Protein AF-A0AAD6R3Q8-F1 (afdb_monomer)

Secondary structure (DSSP, 8-state):
-HHHHHHHHHHHHHHHHHHHHHHHHHHHHTTS-----EEEEEEE---SSS---EEEEEEE-S-EE-S-PPTT---TTPEEEEEGGG--HHHHHHHHHTT---SEEEEEEPGGG--TT--GGG--HHHHHHHHHHHHHHHHHHHHHHH---SS-EEEEE--

Radius of gyration: 24.76 Å; Cα contacts (8 Å, |Δi|>4): 180; chains: 1; bounding box: 53×50×79 Å

Sequence (160 aa):
MSSRKQQERQMLESIYSMIALVFILVTCMELCDAATVVDVYRLIQYDISGAQFGSRFATLNHHAGSLHLPPGVDLSRTVVIIPVRELNITLVKEFIAQRKPLGGLLFLLPQMLNFENRDPTSESKYQIHEKKLTKNVLVELERLLIHANIPYPVYFAFEG

Solvent-accessible surface area (backbone atoms only — not comparable to full-atom values): 9488 Å² total; per-residue (Å²): 124,68,68,61,61,55,52,53,48,53,51,51,52,51,49,52,50,52,52,53,51,50,52,52,52,53,61,55,56,76,66,58,80,82,69,59,76,41,75,26,36,31,62,44,81,43,74,96,85,71,73,46,74,55,68,43,83,42,78,42,80,52,55,78,33,63,84,84,67,65,91,88,66,88,34,57,60,27,27,41,52,40,48,57,92,74,61,55,67,68,57,55,50,46,44,49,75,68,58,57,62,40,41,22,41,34,39,29,38,61,58,91,73,56,72,92,82,66,68,87,88,72,72,50,77,65,56,55,50,53,54,49,52,50,48,54,54,48,54,53,48,49,57,50,56,76,74,48,83,63,97,44,56,41,32,36,34,66,54,130

Nearest PDB structures (foldseek):
  2ptg-assembly1_A  TM=4.002E-01  e=8.991E+00  Eimeria tenella strain Houghton
  5vnc-assembly1_B  TM=3.596E-01  e=4.447E+00  Saccharomyces cerevisiae S288C
  6z1h-assembly1_A  TM=3.206E-01  e=7.420E+00  synthetic construct
  2qiw-assembly1_B  TM=2.807E-01  e=8.991E+00  Corynebacterium glutamicum ATCC 13032
  6qfb-assembly2_D-3  TM=2.960E-01  e=8.433E+00  Homo sapiens

InterPro domains:
  IPR016574 Nicalin [PTHR31826] (8-159)

Mean predicted aligned error: 13.52 Å

pLDDT: mean 76.74, std 11.76, range [47.16, 91.62]

Foldseek 3Di:
DPPVVVVVVVVVVVVVVVVVVVVVVVVVVVPPQPQDFDWWWWFDADDDPDDDGDTDTDTDRFREDEPPDDPPDQQLGYEYEAELLRDDLVVVCVCQVVVRRHQEYEYAAEPLPVPPDDDPVPADPVNVVSVVVSVVSVVSVVVDVRPTPHPHIYIYDYDD

Organism: NCBI:txid444605

Structure (mmCIF, N/CA/C/O backbone):
data_AF-A0AAD6R3Q8-F1
#
_entry.id   AF-A0AAD6R3Q8-F1
#
loop_
_atom_site.group_PDB
_atom_site.id
_atom_site.type_symbol
_atom_site.label_atom_id
_atom_site.label_alt_id
_atom_site.label_comp_id
_atom_site.label_asym_id
_atom_site.label_entity_id
_atom_site.label_seq_id
_atom_site.pdbx_PDB_ins_code
_atom_site.Cartn_x
_atom_site.Cartn_y
_atom_site.Cartn_z
_atom_site.occupancy
_atom_site.B_iso_or_equiv
_atom_site.auth_seq_id
_atom_site.auth_comp_id
_atom_site.auth_asym_id
_atom_site.auth_atom_id
_atom_site.pdbx_PDB_model_num
ATOM 1 N N . MET A 1 1 ? -25.084 35.721 58.619 1.00 53.84 1 MET A N 1
ATOM 2 C CA . MET A 1 1 ? -23.752 35.624 57.966 1.00 53.84 1 MET A CA 1
ATOM 3 C C . MET A 1 1 ? -23.395 34.218 57.462 1.00 53.84 1 MET A C 1
ATOM 5 O O . MET A 1 1 ? -22.648 34.154 56.498 1.00 53.84 1 MET A O 1
ATOM 9 N N . SER A 1 2 ? -23.915 33.113 58.028 1.00 58.09 2 SER A N 1
ATOM 10 C CA . SER A 1 2 ? -23.555 31.744 57.582 1.00 58.09 2 SER A CA 1
ATOM 11 C C . SER A 1 2 ? -23.961 31.414 56.129 1.00 58.09 2 SER A C 1
ATOM 13 O O . SER A 1 2 ? -23.111 31.061 55.317 1.00 58.09 2 SER A O 1
ATOM 15 N N . SER A 1 3 ? -25.235 31.634 55.768 1.00 61.78 3 SER A N 1
ATOM 16 C CA . SER A 1 3 ? -25.804 31.240 54.461 1.00 61.78 3 SER A CA 1
ATOM 17 C C . SER A 1 3 ? -25.023 31.743 53.239 1.00 61.78 3 SER A C 1
ATOM 19 O O . SER A 1 3 ? -24.883 31.013 52.264 1.00 61.78 3 SER A O 1
ATOM 21 N N . ARG A 1 4 ? -24.486 32.972 53.286 1.00 66.00 4 ARG A N 1
ATOM 22 C CA . ARG A 1 4 ? -23.795 33.596 52.142 1.00 66.00 4 ARG A CA 1
ATOM 23 C C . ARG A 1 4 ? -22.504 32.849 51.779 1.00 66.00 4 ARG A C 1
ATOM 25 O O . ARG A 1 4 ? -22.298 32.535 50.616 1.00 66.00 4 ARG A O 1
ATOM 32 N N . LYS A 1 5 ? -21.718 32.443 52.787 1.00 65.38 5 LYS A N 1
ATOM 33 C CA . LYS A 1 5 ? -20.493 31.641 52.601 1.00 65.38 5 LYS A CA 1
ATOM 34 C C . LYS A 1 5 ? -20.770 30.231 52.075 1.00 65.38 5 LYS A C 1
ATOM 36 O O . LYS A 1 5 ? -19.937 29.655 51.383 1.00 65.38 5 LYS A O 1
ATOM 41 N N . GLN A 1 6 ? -21.922 29.656 52.421 1.00 72.12 6 GLN A N 1
ATOM 42 C CA . GLN A 1 6 ? -22.319 28.329 51.945 1.00 72.12 6 GLN A CA 1
ATOM 43 C C . GLN A 1 6 ? -22.775 28.377 50.478 1.00 72.12 6 GLN A C 1
ATOM 45 O O . GLN A 1 6 ? -22.391 27.517 49.692 1.00 72.12 6 GLN A O 1
ATOM 50 N N . GLN A 1 7 ? -23.496 29.433 50.096 1.00 70.50 7 GLN A N 1
ATOM 51 C CA . GLN A 1 7 ? -23.880 29.706 48.711 1.00 70.50 7 GLN A CA 1
ATOM 52 C C . GLN A 1 7 ? -22.661 30.036 47.825 1.00 70.50 7 GLN A C 1
ATOM 54 O O . GLN A 1 7 ? -22.563 29.540 46.707 1.00 70.50 7 GLN A O 1
ATOM 59 N N . GLU A 1 8 ? -21.688 30.795 48.343 1.00 73.50 8 GLU A N 1
ATOM 60 C CA . GLU A 1 8 ? -20.400 31.052 47.678 1.00 73.50 8 GLU A CA 1
ATOM 61 C C . GLU A 1 8 ? -19.607 29.755 47.428 1.00 73.50 8 GLU A C 1
ATOM 63 O O . GLU A 1 8 ? -19.076 29.569 46.335 1.00 73.50 8 GLU A O 1
ATOM 68 N N . ARG A 1 9 ? -19.574 28.814 48.387 1.00 77.62 9 ARG A N 1
ATOM 69 C CA . ARG A 1 9 ? -18.939 27.495 48.186 1.00 77.62 9 ARG A CA 1
ATOM 70 C C . ARG A 1 9 ? -19.616 26.671 47.095 1.00 77.62 9 ARG A C 1
ATOM 72 O O . ARG A 1 9 ? -18.921 26.177 46.217 1.00 77.62 9 ARG A O 1
ATOM 79 N N . GLN A 1 10 ? -20.946 26.579 47.104 1.00 79.62 10 GLN A N 1
ATOM 80 C CA . GLN A 1 10 ? -21.695 25.856 46.067 1.00 79.62 10 GLN A CA 1
ATOM 81 C C . GLN A 1 10 ? -21.478 26.462 44.673 1.00 79.62 10 GLN A C 1
ATOM 83 O O . GLN A 1 10 ? -21.353 25.735 43.690 1.00 79.62 10 GLN A O 1
ATOM 88 N N . MET A 1 11 ? -21.374 27.792 44.581 1.00 80.06 11 MET A N 1
ATOM 89 C CA . MET A 1 11 ? -21.045 28.474 43.330 1.00 80.06 11 MET A CA 1
ATOM 90 C C . MET A 1 11 ? -19.621 28.144 42.857 1.00 80.06 11 MET A C 1
ATOM 92 O O . MET A 1 11 ? -19.429 27.849 41.680 1.00 80.06 11 MET A O 1
ATOM 96 N N . LEU A 1 12 ? -18.633 28.126 43.760 1.00 82.94 12 LEU A N 1
ATOM 97 C CA . LEU A 1 12 ? -17.256 27.731 43.438 1.00 82.94 12 LEU A CA 1
ATOM 98 C C . LEU A 1 12 ? -17.156 26.260 43.007 1.00 82.94 12 LEU A C 1
ATOM 100 O O . LEU A 1 12 ? -16.495 25.973 42.014 1.00 82.94 12 LEU A O 1
ATOM 104 N N . GLU A 1 13 ? -17.840 25.343 43.694 1.00 84.44 13 GLU A N 1
ATOM 105 C CA . GLU A 1 13 ? -17.909 23.918 43.334 1.00 84.44 13 GLU A CA 1
ATOM 106 C C . GLU A 1 13 ? -18.562 23.716 41.957 1.00 84.44 13 GLU A C 1
ATOM 108 O O . GLU A 1 13 ? -18.037 22.974 41.126 1.00 84.44 13 GLU A O 1
ATOM 113 N N . SER A 1 14 ? -19.648 24.442 41.662 1.00 86.06 14 SER A N 1
ATOM 114 C CA . SER A 1 14 ? -20.298 24.423 40.345 1.00 86.06 14 SER A CA 1
ATOM 115 C C . SER A 1 14 ? -19.394 24.964 39.233 1.00 86.06 14 SER A C 1
ATOM 117 O O . SER A 1 14 ? -19.400 24.419 38.130 1.00 86.06 14 SER A O 1
ATOM 119 N N . ILE A 1 15 ? -18.612 26.016 39.501 1.00 89.75 15 ILE A N 1
ATOM 120 C CA . ILE A 1 15 ? -17.637 26.564 38.547 1.00 89.75 15 ILE A CA 1
ATOM 121 C C . ILE A 1 15 ? -16.506 25.556 38.314 1.00 89.75 15 ILE A C 1
ATOM 123 O O . ILE A 1 15 ? -16.148 25.300 37.167 1.00 89.75 15 ILE A O 1
ATOM 127 N N . TYR A 1 16 ? -15.985 24.924 39.369 1.00 87.12 16 TYR A N 1
ATOM 128 C CA . TYR A 1 16 ? -14.941 23.902 39.252 1.00 87.12 16 TYR A CA 1
ATOM 129 C C . TYR A 1 16 ? -15.426 22.667 38.478 1.00 87.12 16 TYR A C 1
ATOM 131 O O . TYR A 1 16 ? -14.693 22.128 37.653 1.00 87.12 16 TYR A O 1
ATOM 139 N N . SER A 1 17 ? -16.682 22.257 38.688 1.00 89.56 17 SER A N 1
ATOM 140 C CA . SER A 1 17 ? -17.328 21.172 37.943 1.00 89.56 17 SER A CA 1
ATOM 141 C C . SER A 1 17 ? -17.527 21.521 36.463 1.00 89.56 17 SER A C 1
ATOM 143 O O . SER A 1 17 ? -17.194 20.706 35.605 1.00 89.56 17 SER A O 1
ATOM 145 N N . MET A 1 18 ? -17.970 22.744 36.144 1.00 91.19 18 MET A N 1
ATOM 146 C CA . MET A 1 18 ? -18.027 23.248 34.763 1.00 91.19 18 MET A CA 1
ATOM 147 C C . MET A 1 18 ? -16.648 23.255 34.096 1.00 91.19 18 MET A C 1
ATOM 149 O O . MET A 1 18 ? -16.521 22.792 32.967 1.00 91.19 18 MET A O 1
ATOM 153 N N . ILE A 1 19 ? -15.611 23.731 34.790 1.00 88.69 19 ILE A N 1
ATOM 154 C CA . ILE A 1 19 ? -14.232 23.756 34.281 1.00 88.69 19 ILE A CA 1
ATOM 155 C C . ILE A 1 19 ? -13.720 22.329 34.029 1.00 88.69 19 ILE A C 1
ATOM 157 O O . ILE A 1 19 ? -13.181 22.055 32.959 1.00 88.69 19 ILE A O 1
ATOM 161 N N . ALA A 1 20 ? -13.934 21.400 34.965 1.00 89.12 20 ALA A N 1
ATOM 162 C CA . ALA A 1 20 ? -13.555 19.997 34.801 1.00 89.12 20 ALA A CA 1
ATOM 163 C C . ALA A 1 20 ? -14.300 19.325 33.634 1.00 89.12 20 ALA A C 1
ATOM 165 O O . ALA A 1 20 ? -13.685 18.608 32.847 1.00 89.12 20 ALA A O 1
ATOM 166 N N . LEU A 1 21 ? -15.599 19.600 33.474 1.00 89.62 21 LEU A N 1
ATOM 167 C CA . LEU A 1 21 ? -16.393 19.111 32.347 1.00 89.62 21 LEU A CA 1
ATOM 168 C C . LEU A 1 21 ? -15.886 19.672 31.011 1.00 89.62 21 LEU A C 1
ATOM 170 O O . LEU A 1 21 ? -15.788 18.923 30.046 1.00 89.62 21 LEU A O 1
ATOM 174 N N . VAL A 1 22 ? -15.514 20.956 30.955 1.00 87.31 22 VAL A N 1
ATOM 175 C CA . VAL A 1 22 ? -14.890 21.559 29.767 1.00 87.31 22 VAL A CA 1
ATOM 176 C C . VAL A 1 22 ? -13.560 20.876 29.445 1.00 87.31 22 VAL A C 1
ATOM 178 O O . VAL A 1 22 ? -13.348 20.526 28.290 1.00 87.31 22 VAL A O 1
ATOM 181 N N . PHE A 1 23 ? -12.700 20.603 30.432 1.00 82.75 23 PHE A N 1
ATOM 182 C CA . PHE A 1 23 ? -11.458 19.856 30.190 1.00 82.75 23 PHE A CA 1
ATOM 183 C C . PHE A 1 23 ? -11.709 18.434 29.669 1.00 82.75 23 PHE A C 1
ATOM 185 O O . PHE A 1 23 ? -11.025 18.016 28.740 1.00 82.75 23 PHE A O 1
ATOM 192 N N . ILE A 1 24 ? -12.704 17.717 30.203 1.00 84.56 24 ILE A N 1
ATOM 193 C CA . ILE A 1 24 ? -13.093 16.384 29.708 1.00 84.56 24 ILE A CA 1
ATOM 194 C C . ILE A 1 24 ? -13.626 16.465 28.269 1.00 84.56 24 ILE A C 1
ATOM 196 O O . ILE A 1 24 ? -13.268 15.645 27.431 1.00 84.56 24 ILE A O 1
ATOM 200 N N . LEU A 1 25 ? -14.451 17.464 27.946 1.00 81.00 25 LEU A N 1
ATOM 201 C CA . LEU A 1 25 ? -14.952 17.655 26.583 1.00 81.00 25 LEU A CA 1
ATOM 202 C C . LEU A 1 25 ? -13.820 17.998 25.603 1.00 81.00 25 LEU A C 1
ATOM 204 O O . LEU A 1 25 ? -13.800 17.458 24.500 1.00 81.00 25 LEU A O 1
ATOM 208 N N . VAL A 1 26 ? -12.856 18.829 26.010 1.00 77.69 26 VAL A N 1
ATOM 209 C CA . VAL A 1 26 ? -11.672 19.166 25.202 1.00 77.69 26 VAL A CA 1
ATOM 210 C C . VAL A 1 26 ? -10.815 17.925 24.930 1.00 77.69 26 VAL A C 1
ATOM 212 O O . VAL A 1 26 ? -10.478 17.682 23.773 1.00 77.69 26 VAL A O 1
ATOM 215 N N . THR A 1 27 ? -10.530 17.087 25.935 1.00 72.69 27 THR A N 1
ATOM 216 C CA . THR A 1 27 ? -9.764 15.844 25.713 1.00 72.69 27 THR A CA 1
ATOM 217 C C . THR A 1 27 ? -10.540 14.797 24.908 1.00 72.69 27 THR A C 1
ATOM 219 O O . THR A 1 27 ? -9.933 14.019 24.177 1.00 72.69 27 THR A O 1
ATOM 222 N N . CYS A 1 28 ? -11.876 14.791 24.967 1.00 65.50 28 CYS A N 1
ATOM 223 C CA . CYS A 1 28 ? -12.704 13.961 24.088 1.00 65.50 28 CYS A CA 1
ATOM 224 C C . CYS A 1 28 ? -12.730 14.452 22.629 1.00 65.50 28 CYS A C 1
ATOM 226 O O . CYS A 1 28 ? -12.855 13.626 21.729 1.00 65.50 28 CYS A O 1
ATOM 228 N N . MET A 1 29 ? -12.603 15.759 22.368 1.00 59.62 29 MET A N 1
ATOM 229 C CA . MET A 1 29 ? -12.547 16.289 20.996 1.00 59.62 29 MET A CA 1
ATOM 230 C C . MET A 1 29 ? -11.244 15.929 20.274 1.00 59.62 29 MET A C 1
ATOM 232 O O . MET A 1 29 ? -11.258 15.738 19.061 1.00 59.62 29 MET A O 1
ATOM 236 N N . GLU A 1 30 ? -10.141 15.772 21.006 1.00 52.34 30 GLU A N 1
ATOM 237 C CA . GLU A 1 30 ? -8.835 15.368 20.461 1.00 52.34 30 GLU A CA 1
ATOM 238 C C . GLU A 1 30 ? -8.782 13.875 20.051 1.00 52.34 30 GLU A C 1
ATOM 240 O O . GLU A 1 30 ? -7.832 13.429 19.413 1.00 52.34 30 GLU A O 1
ATOM 245 N N . LEU A 1 31 ? -9.841 13.111 20.358 1.00 47.78 31 LEU A N 1
ATOM 246 C CA . LEU A 1 31 ? -10.059 11.719 19.937 1.00 47.78 31 LEU A CA 1
ATOM 247 C C . LEU A 1 31 ? -11.007 11.579 18.728 1.00 47.78 31 LEU A C 1
ATOM 249 O O . LEU A 1 31 ? -11.274 10.457 18.292 1.00 47.78 31 LEU A O 1
ATOM 253 N N . CYS A 1 32 ? -11.529 12.680 18.176 1.00 47.16 32 CYS A N 1
ATOM 254 C CA . CYS A 1 32 ? -12.309 12.630 16.940 1.00 47.16 32 CYS A CA 1
ATOM 255 C C . CYS A 1 32 ? -11.397 12.295 15.751 1.00 47.16 32 CYS A C 1
ATOM 257 O O . CYS A 1 32 ? -10.541 13.093 15.379 1.00 47.16 32 CYS A O 1
ATOM 259 N N . ASP A 1 33 ? -11.625 11.112 15.171 1.00 48.84 33 ASP A N 1
ATOM 260 C CA . ASP A 1 33 ? -10.896 10.513 14.047 1.00 48.84 33 ASP A CA 1
ATOM 261 C C . ASP A 1 33 ? -10.455 11.545 12.996 1.00 48.84 33 ASP A C 1
ATOM 263 O O . ASP A 1 33 ? -11.274 12.121 12.273 1.00 48.84 33 ASP A O 1
ATOM 267 N N . ALA A 1 34 ? -9.142 11.774 12.915 1.00 47.22 34 ALA A N 1
ATOM 268 C CA . ALA A 1 34 ? -8.528 12.671 11.948 1.00 47.22 34 ALA A CA 1
ATOM 269 C C . ALA A 1 34 ? -8.507 12.003 10.564 1.00 47.22 34 ALA A C 1
ATOM 271 O O . ALA A 1 34 ? -7.459 11.593 10.066 1.00 47.22 34 ALA A O 1
ATOM 272 N N . ALA A 1 35 ? -9.686 11.896 9.946 1.00 51.56 35 ALA A N 1
ATOM 273 C CA . ALA A 1 35 ? -9.879 11.399 8.591 1.00 51.56 35 ALA A CA 1
ATOM 274 C C . ALA A 1 35 ? -9.304 12.398 7.568 1.00 51.56 35 ALA A C 1
ATOM 276 O O . ALA A 1 35 ? -10.027 13.156 6.917 1.00 51.56 35 ALA A O 1
ATOM 277 N N . THR A 1 36 ? -7.977 12.424 7.453 1.00 56.25 36 THR A N 1
ATOM 278 C CA . THR A 1 36 ? -7.264 13.216 6.457 1.00 56.25 36 THR A CA 1
ATOM 279 C C . THR A 1 36 ? -7.501 12.615 5.076 1.00 56.25 36 THR A C 1
ATOM 281 O O . THR A 1 36 ? -7.148 11.470 4.805 1.00 56.25 36 THR A O 1
ATOM 284 N N . VAL A 1 37 ? -8.112 13.398 4.186 1.00 59.78 37 VAL A N 1
ATOM 285 C CA . VAL A 1 37 ? -8.245 13.025 2.775 1.00 59.78 37 VAL A CA 1
ATOM 286 C C . VAL A 1 37 ? -6.867 13.165 2.140 1.00 59.78 37 VAL A C 1
ATOM 288 O O . VAL A 1 37 ? -6.402 14.281 1.913 1.00 59.78 37 VAL A O 1
ATOM 291 N N . VAL A 1 38 ? -6.198 12.040 1.892 1.00 68.50 38 VAL A N 1
ATOM 292 C CA . VAL A 1 38 ? -4.888 12.025 1.227 1.00 68.50 38 VAL A CA 1
ATOM 293 C C . VAL A 1 38 ? -5.072 11.643 -0.235 1.00 68.50 38 VAL A C 1
ATOM 295 O O . VAL A 1 38 ? -5.636 10.592 -0.549 1.00 68.50 38 VAL A O 1
ATOM 298 N N . ASP A 1 39 ? -4.565 12.486 -1.128 1.00 77.88 39 ASP A N 1
ATOM 299 C CA . ASP A 1 39 ? -4.453 12.183 -2.551 1.00 77.88 39 ASP A CA 1
ATOM 300 C C . ASP A 1 39 ? -3.340 11.150 -2.774 1.00 77.88 39 ASP A C 1
ATOM 302 O O . ASP A 1 39 ? -2.166 11.385 -2.476 1.00 77.88 39 ASP A O 1
ATOM 306 N N . VAL A 1 40 ? -3.717 9.973 -3.275 1.00 80.12 40 VAL A N 1
ATOM 307 C CA . VAL A 1 40 ? -2.839 8.805 -3.399 1.00 80.12 40 VAL A CA 1
ATOM 308 C C . VAL A 1 40 ? -2.894 8.187 -4.794 1.00 80.12 40 VAL A C 1
ATOM 310 O O . VAL A 1 40 ? -3.912 8.174 -5.481 1.00 80.12 40 VAL A O 1
ATOM 313 N N . TYR A 1 41 ? -1.800 7.556 -5.195 1.00 80.81 41 TYR A N 1
ATOM 314 C CA . TYR A 1 41 ? -1.745 6.658 -6.339 1.00 80.81 41 TYR A CA 1
ATOM 315 C C . TYR A 1 41 ? -1.971 5.224 -5.860 1.00 80.81 41 TYR A C 1
ATOM 317 O O . TYR A 1 41 ? -1.089 4.608 -5.265 1.00 80.81 41 TYR A O 1
ATOM 325 N N . ARG A 1 42 ? -3.158 4.672 -6.114 1.00 82.81 42 ARG A N 1
ATOM 326 C CA . ARG A 1 42 ? -3.469 3.263 -5.849 1.00 82.81 42 ARG A CA 1
ATOM 327 C C . ARG A 1 42 ? -2.788 2.374 -6.890 1.00 82.81 42 ARG A C 1
ATOM 329 O O . ARG A 1 42 ? -2.937 2.612 -8.088 1.00 82.81 42 ARG A O 1
ATOM 336 N N . LEU A 1 43 ? -2.098 1.328 -6.444 1.00 82.62 43 LEU A N 1
ATOM 337 C CA . LEU A 1 43 ? -1.528 0.286 -7.298 1.00 82.62 43 LEU A CA 1
ATOM 338 C C . LEU A 1 43 ? -2.636 -0.509 -8.006 1.00 82.62 43 LEU A C 1
ATOM 340 O O . LEU A 1 43 ? -3.637 -0.886 -7.389 1.00 82.62 43 LEU A O 1
ATOM 344 N N . ILE A 1 44 ? -2.428 -0.793 -9.290 1.00 78.38 44 ILE A N 1
ATOM 345 C CA . ILE A 1 44 ? -3.279 -1.642 -10.125 1.00 78.38 44 ILE A CA 1
ATOM 346 C C . ILE A 1 44 ? -2.427 -2.782 -10.699 1.00 78.38 44 ILE A C 1
ATOM 348 O O . ILE A 1 44 ? -1.313 -2.559 -11.175 1.00 78.38 44 ILE A O 1
ATOM 352 N N . GLN A 1 45 ? -2.967 -4.000 -10.643 1.00 70.75 45 GLN A N 1
ATOM 353 C CA . GLN A 1 45 ? -2.350 -5.229 -11.140 1.00 70.75 45 GLN A CA 1
ATOM 354 C C . GLN A 1 45 ? -3.391 -6.064 -11.894 1.00 70.75 45 GLN A C 1
ATOM 356 O O . GLN A 1 45 ? -4.433 -6.367 -11.314 1.00 70.75 45 GLN A O 1
ATOM 361 N N . TYR A 1 46 ? -3.094 -6.499 -13.123 1.00 59.56 46 TYR A N 1
ATOM 362 C CA . TYR A 1 46 ? -3.853 -7.540 -13.826 1.00 59.56 46 TYR A CA 1
ATOM 363 C C . TYR A 1 46 ? -2.996 -8.280 -14.858 1.00 59.56 46 TYR A C 1
ATOM 365 O O . TYR A 1 46 ? -2.373 -7.654 -15.715 1.00 59.56 46 TYR A O 1
ATOM 373 N N . ASP A 1 47 ? -3.111 -9.607 -14.843 1.00 54.06 47 ASP A N 1
ATOM 374 C CA . ASP A 1 47 ? -2.866 -10.514 -15.972 1.00 54.06 47 ASP A CA 1
ATOM 375 C C . ASP A 1 47 ? -3.794 -11.750 -15.785 1.00 54.06 47 ASP A C 1
ATOM 377 O O . ASP A 1 47 ? -4.617 -11.742 -14.870 1.00 54.06 47 ASP A O 1
ATOM 381 N N . ILE A 1 48 ? -3.847 -12.835 -16.567 1.00 57.78 48 ILE A N 1
ATOM 382 C CA . ILE A 1 48 ? -2.933 -13.435 -17.564 1.00 57.78 48 ILE A CA 1
ATOM 383 C C . ILE A 1 48 ? -3.476 -13.395 -19.010 1.00 57.78 48 ILE A C 1
ATOM 385 O O . ILE A 1 48 ? -3.152 -14.249 -19.832 1.00 57.78 48 ILE A O 1
ATOM 389 N N . SER A 1 49 ? -4.403 -12.476 -19.299 1.00 65.44 49 SER A N 1
ATOM 390 C CA . SER A 1 49 ? -5.031 -12.307 -20.630 1.00 65.44 49 SER A CA 1
ATOM 391 C C . SER A 1 49 ? -5.790 -10.978 -20.827 1.00 65.44 49 SER A C 1
ATOM 393 O O . SER A 1 49 ? -6.492 -10.812 -21.822 1.00 65.44 49 SER A O 1
ATOM 395 N N . GLY A 1 50 ? -5.680 -10.022 -19.896 1.00 57.50 50 GLY A N 1
ATOM 396 C CA . GLY A 1 50 ? -6.550 -8.834 -19.835 1.00 57.50 50 GLY A CA 1
ATOM 397 C C . GLY A 1 50 ? -5.900 -7.647 -19.124 1.00 57.50 50 GLY A C 1
ATOM 398 O O . GLY A 1 50 ? -6.491 -7.061 -18.225 1.00 57.50 50 GLY A O 1
ATOM 399 N N . ALA A 1 51 ? -4.650 -7.377 -19.496 1.00 58.66 51 ALA A N 1
ATOM 400 C CA . ALA A 1 51 ? -3.687 -6.488 -18.854 1.00 58.66 51 ALA A CA 1
ATOM 401 C C . ALA A 1 51 ? -4.194 -5.137 -18.305 1.00 58.66 51 ALA A C 1
ATOM 403 O O . ALA A 1 51 ? -4.825 -4.344 -19.004 1.00 58.66 51 ALA A O 1
ATOM 404 N N . GLN A 1 52 ? -3.703 -4.806 -17.107 1.00 63.91 52 GLN A N 1
ATOM 405 C CA . GLN A 1 52 ? -3.271 -3.456 -16.734 1.00 63.91 52 GLN A CA 1
ATOM 406 C C . GLN A 1 52 ? -2.366 -3.545 -15.494 1.00 63.91 52 GLN A C 1
ATOM 408 O O . GLN A 1 52 ? -2.803 -3.924 -14.412 1.00 63.91 52 GLN A O 1
ATOM 413 N N . PHE A 1 53 ? -1.103 -3.156 -15.634 1.00 65.56 53 PHE A N 1
ATOM 414 C CA . PHE A 1 53 ? -0.224 -2.870 -14.500 1.00 65.56 53 PHE A CA 1
ATOM 415 C C . PHE A 1 53 ? 0.087 -1.376 -14.496 1.00 65.56 53 PHE A C 1
ATOM 417 O O . PHE A 1 53 ? 0.312 -0.786 -15.553 1.00 65.56 53 PHE A O 1
ATOM 424 N N . GLY A 1 54 ? 0.082 -0.760 -13.318 1.00 74.62 54 GLY A N 1
ATOM 425 C CA . GLY A 1 54 ? 0.346 0.668 -13.167 1.00 74.62 54 GLY A CA 1
ATOM 426 C C . GLY A 1 54 ? -0.256 1.220 -11.883 1.00 74.62 54 GLY A C 1
ATOM 427 O O . GLY A 1 54 ? -0.471 0.488 -10.917 1.00 74.62 54 GLY A O 1
ATOM 428 N N . SER A 1 55 ? -0.559 2.513 -11.870 1.00 77.44 55 SER A N 1
ATOM 429 C CA . SER A 1 55 ? -1.255 3.158 -10.760 1.00 77.44 55 SER A CA 1
ATOM 430 C C . SER A 1 55 ? -2.395 4.045 -11.253 1.00 77.44 55 SER A C 1
ATOM 432 O O . SER A 1 55 ? -2.423 4.485 -12.403 1.00 77.44 55 SER A O 1
ATOM 434 N N . ARG A 1 56 ? -3.361 4.300 -10.371 1.00 81.50 56 ARG A N 1
ATOM 435 C CA . ARG A 1 56 ? -4.482 5.213 -10.601 1.00 81.50 56 ARG A CA 1
ATOM 436 C C . ARG A 1 56 ? -4.603 6.171 -9.428 1.00 81.50 56 ARG A C 1
ATOM 438 O O . ARG A 1 56 ? -4.596 5.740 -8.278 1.00 81.50 56 ARG A O 1
ATOM 445 N N . PHE A 1 57 ? -4.779 7.449 -9.736 1.00 79.69 57 PHE A N 1
ATOM 446 C CA . PHE A 1 57 ? -5.081 8.473 -8.744 1.00 79.69 57 PHE A CA 1
ATOM 447 C C . PHE A 1 57 ? -6.417 8.189 -8.031 1.00 79.69 57 PHE A C 1
ATOM 449 O O . PHE A 1 57 ? -7.416 7.844 -8.674 1.00 79.69 57 PHE A O 1
ATOM 456 N N . ALA A 1 58 ? -6.419 8.299 -6.707 1.00 78.69 58 ALA A N 1
ATOM 457 C CA . ALA A 1 58 ? -7.534 8.003 -5.817 1.00 78.69 58 ALA A CA 1
ATOM 458 C C . ALA A 1 58 ? -7.433 8.848 -4.536 1.00 78.69 58 ALA A C 1
ATOM 460 O O . ALA A 1 58 ? -6.347 9.258 -4.143 1.00 78.69 58 ALA A O 1
ATOM 461 N N . THR A 1 59 ? -8.556 9.056 -3.856 1.00 74.62 59 THR A N 1
ATOM 462 C CA . THR A 1 59 ? -8.605 9.689 -2.532 1.00 74.62 59 THR A CA 1
ATOM 463 C C . THR A 1 59 ? -8.657 8.620 -1.443 1.00 74.62 59 THR A C 1
ATOM 465 O O . THR A 1 59 ? -9.420 7.654 -1.545 1.00 74.62 59 THR A O 1
ATOM 468 N N . LEU A 1 60 ? -7.836 8.764 -0.402 1.00 76.31 60 LEU A N 1
ATOM 469 C CA . LEU A 1 60 ? -7.792 7.842 0.729 1.00 76.31 60 LEU A CA 1
ATOM 470 C C . LEU A 1 60 ? -8.527 8.426 1.940 1.00 76.31 60 LEU A C 1
ATOM 472 O O . LEU A 1 60 ? -8.074 9.408 2.515 1.00 76.31 60 LEU A O 1
ATOM 476 N N . ASN A 1 61 ? -9.615 7.766 2.349 1.00 64.38 61 ASN A N 1
ATOM 477 C CA . ASN A 1 61 ? -10.459 8.151 3.490 1.00 64.38 61 ASN A CA 1
ATOM 478 C C . ASN A 1 61 ? -10.527 7.022 4.543 1.00 64.38 61 ASN A C 1
ATOM 480 O O . ASN A 1 61 ? -11.608 6.654 5.002 1.00 64.38 61 ASN A O 1
ATOM 484 N N . HIS A 1 62 ? -9.392 6.392 4.853 1.00 63.50 62 HIS A N 1
ATOM 485 C CA . HIS A 1 62 ? -9.312 5.276 5.805 1.00 63.50 62 HIS A CA 1
ATOM 486 C C . HIS A 1 62 ? -8.693 5.708 7.135 1.00 63.50 62 HIS A C 1
ATOM 488 O O . HIS A 1 62 ? -7.822 6.572 7.161 1.00 63.50 62 HIS A O 1
ATOM 494 N N . HIS A 1 63 ? -9.081 5.031 8.219 1.00 62.81 63 HIS A N 1
ATOM 495 C CA . HIS A 1 63 ? -8.443 5.190 9.523 1.00 62.81 63 HIS A CA 1
ATOM 496 C C . HIS A 1 63 ? -6.949 4.828 9.422 1.00 62.81 63 HIS A C 1
ATOM 498 O O . HIS A 1 63 ? -6.583 3.726 8.991 1.00 62.81 63 HIS A O 1
ATOM 504 N N . ALA A 1 64 ? -6.084 5.784 9.757 1.00 65.81 64 ALA A N 1
ATOM 505 C CA . ALA A 1 64 ? -4.644 5.684 9.562 1.00 65.81 64 ALA A CA 1
ATOM 506 C C . ALA A 1 64 ? -3.959 5.035 10.772 1.00 65.81 64 ALA A C 1
ATOM 508 O O . ALA A 1 64 ? -4.130 5.476 11.906 1.00 65.81 64 ALA A O 1
ATOM 509 N N . GLY A 1 65 ? -3.144 4.007 10.526 1.00 62.44 65 GLY A N 1
ATOM 510 C CA . GLY A 1 65 ? -2.317 3.358 11.542 1.00 62.44 65 GLY A CA 1
ATOM 511 C C . GLY A 1 65 ? -0.833 3.612 11.304 1.00 62.44 65 GLY A C 1
ATOM 512 O O . GLY A 1 65 ? -0.341 3.476 10.181 1.00 62.44 65 GLY A O 1
ATOM 513 N N . SER A 1 66 ? -0.101 3.936 12.371 1.00 62.66 66 SER A N 1
ATOM 514 C CA . SER A 1 66 ? 1.364 3.939 12.344 1.00 62.66 66 SER A CA 1
ATOM 515 C C . SER A 1 66 ? 1.917 2.514 12.479 1.00 62.66 66 SER A C 1
ATOM 517 O O . SER A 1 66 ? 1.201 1.577 12.835 1.00 62.66 66 SER A O 1
ATOM 519 N N . LEU A 1 67 ? 3.214 2.339 12.215 1.00 57.66 67 LEU A N 1
ATOM 520 C CA . LEU A 1 67 ? 3.894 1.040 12.289 1.00 57.66 67 LEU A CA 1
ATOM 521 C C . LEU A 1 67 ? 3.887 0.417 13.707 1.00 57.66 67 LEU A C 1
ATOM 523 O O . LEU A 1 67 ? 4.065 -0.794 13.850 1.00 57.66 67 LEU A O 1
ATOM 527 N N . HIS A 1 68 ? 3.649 1.216 14.754 1.00 62.59 68 HIS A N 1
ATOM 528 C CA . HIS A 1 68 ? 3.550 0.765 16.146 1.00 62.59 68 HIS A CA 1
ATOM 529 C C . HIS A 1 68 ? 2.157 0.205 16.466 1.00 62.59 68 HIS A C 1
ATOM 531 O O . HIS A 1 68 ? 1.368 0.793 17.202 1.00 62.59 68 HIS A O 1
ATOM 537 N N . LEU A 1 69 ? 1.873 -0.965 15.901 1.00 63.66 69 LEU A N 1
ATOM 538 C CA . LEU A 1 69 ? 0.603 -1.673 16.039 1.00 63.66 69 LEU A CA 1
ATOM 539 C C . LEU A 1 69 ? 0.579 -2.454 17.370 1.00 63.66 69 LEU A C 1
ATOM 541 O O . LEU A 1 69 ? 1.419 -3.341 17.554 1.00 63.66 69 LEU A O 1
ATOM 545 N N . PRO A 1 70 ? -0.354 -2.178 18.304 1.00 62.50 70 PRO A N 1
ATOM 546 C CA . PRO A 1 70 ? -0.460 -2.955 19.536 1.00 62.50 70 PRO A CA 1
ATOM 547 C C . PRO A 1 70 ? -0.878 -4.406 19.231 1.00 62.50 70 PRO A C 1
ATOM 549 O O . PRO A 1 70 ? -1.733 -4.632 18.366 1.00 62.50 70 PRO A O 1
ATOM 552 N N . PRO A 1 71 ? -0.315 -5.413 19.924 1.00 64.94 71 PRO A N 1
ATOM 553 C CA . PRO A 1 71 ? -0.660 -6.809 19.679 1.00 64.94 71 PRO A CA 1
ATOM 554 C C . PRO A 1 71 ? -2.139 -7.074 20.001 1.00 64.94 71 PRO A C 1
ATOM 556 O O . PRO A 1 71 ? -2.610 -6.765 21.092 1.00 64.94 71 PRO A O 1
ATOM 559 N N . GLY A 1 72 ? -2.860 -7.678 19.051 1.00 66.50 72 GLY A N 1
ATOM 560 C CA . GLY A 1 72 ? -4.273 -8.051 19.201 1.00 66.50 72 GLY A CA 1
ATOM 561 C C . GLY A 1 72 ? -5.298 -7.025 18.699 1.00 66.50 72 GLY A C 1
ATOM 562 O O . GLY A 1 72 ? -6.492 -7.285 18.811 1.00 66.50 72 GLY A O 1
ATOM 563 N N . VAL A 1 73 ? -4.872 -5.892 18.132 1.00 69.62 73 VAL A N 1
ATOM 564 C CA . VAL A 1 73 ? -5.783 -4.921 17.495 1.00 69.62 73 VAL A CA 1
ATOM 565 C C . VAL A 1 73 ? -6.270 -5.443 16.137 1.00 69.62 73 VAL A C 1
ATOM 567 O O . VAL A 1 73 ? -5.485 -5.997 15.366 1.00 69.62 73 VAL A O 1
ATOM 570 N N . ASP A 1 74 ? -7.556 -5.246 15.825 1.00 73.56 74 ASP A N 1
ATOM 571 C CA . ASP A 1 74 ? -8.094 -5.496 14.482 1.00 73.56 74 ASP A CA 1
ATOM 572 C C . ASP A 1 74 ? -7.603 -4.419 13.506 1.00 73.56 74 ASP A C 1
ATOM 574 O O . ASP A 1 74 ? -7.906 -3.235 13.651 1.00 73.56 74 ASP A O 1
ATOM 578 N N . LEU A 1 75 ? -6.845 -4.843 12.497 1.00 76.56 75 LEU A N 1
ATOM 579 C CA . LEU A 1 75 ? -6.268 -3.969 11.478 1.00 76.56 75 LEU A CA 1
ATOM 580 C C . LEU A 1 75 ? -7.052 -3.990 10.160 1.00 76.56 75 LEU A C 1
ATOM 582 O O . LEU A 1 75 ? -6.687 -3.271 9.230 1.00 76.56 75 LEU A O 1
ATOM 586 N N . SER A 1 76 ? -8.161 -4.739 10.080 1.00 77.31 76 SER A N 1
ATOM 587 C CA . SER A 1 76 ? -8.950 -4.958 8.853 1.00 77.31 76 SER A CA 1
ATOM 588 C C . SER A 1 76 ? -9.440 -3.671 8.176 1.00 77.31 76 SER A C 1
ATOM 590 O O . SER A 1 76 ? -9.800 -3.688 7.001 1.00 77.31 76 SER A O 1
ATOM 592 N N . ARG A 1 77 ? -9.492 -2.554 8.912 1.00 73.56 77 ARG A N 1
ATOM 593 C CA . ARG A 1 77 ? -9.928 -1.231 8.424 1.00 73.56 77 ARG A CA 1
ATOM 594 C C . ARG A 1 77 ? -8.800 -0.200 8.354 1.00 73.56 77 ARG A C 1
ATOM 596 O O . ARG A 1 77 ? -9.008 0.881 7.806 1.00 73.56 77 ARG A O 1
ATOM 603 N N . THR A 1 78 ? -7.632 -0.552 8.880 1.00 80.62 78 THR A N 1
ATOM 604 C CA . THR A 1 78 ? -6.495 0.337 9.113 1.00 80.62 78 THR A CA 1
ATOM 605 C C . THR A 1 78 ? -5.555 0.324 7.916 1.00 80.62 78 THR A C 1
ATOM 607 O O . THR A 1 78 ? -5.132 -0.745 7.469 1.00 80.62 78 THR A O 1
ATOM 610 N N . VAL A 1 79 ? -5.195 1.501 7.406 1.00 84.44 79 VAL A N 1
ATOM 611 C CA . VAL A 1 79 ? -4.116 1.623 6.414 1.00 84.44 79 VAL A CA 1
ATOM 612 C C . VAL A 1 79 ? -2.804 1.871 7.141 1.00 84.44 79 VAL A C 1
ATOM 614 O O . VAL A 1 79 ? -2.685 2.840 7.888 1.00 84.44 79 VAL A O 1
ATOM 617 N N . VAL A 1 80 ? -1.822 0.993 6.926 1.00 85.75 80 VAL A N 1
ATOM 618 C CA . VAL A 1 80 ? -0.486 1.132 7.522 1.00 85.75 80 VAL A CA 1
ATOM 619 C C . VAL A 1 80 ? 0.345 2.075 6.657 1.00 85.75 80 VAL A C 1
ATOM 621 O O . VAL A 1 80 ? 0.583 1.788 5.481 1.00 85.75 80 VAL A O 1
ATOM 624 N N . ILE A 1 81 ? 0.785 3.188 7.241 1.00 87.31 81 ILE A N 1
ATOM 625 C CA . ILE A 1 81 ? 1.616 4.1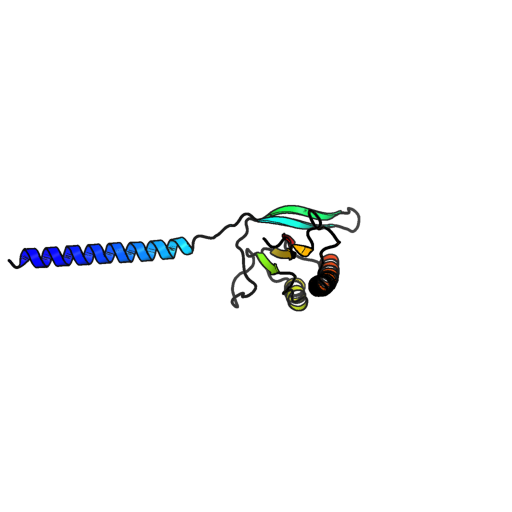93 6.566 1.0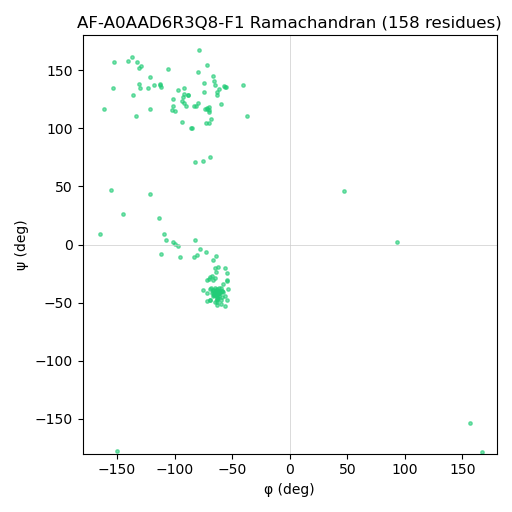0 87.31 81 ILE A CA 1
ATOM 626 C C . ILE A 1 81 ? 3.098 3.881 6.812 1.00 87.31 81 ILE A C 1
ATOM 628 O O . ILE A 1 81 ? 3.518 3.722 7.958 1.00 87.31 81 ILE A O 1
ATOM 632 N N . ILE A 1 82 ? 3.891 3.784 5.740 1.00 88.44 82 ILE A N 1
ATOM 633 C CA . ILE A 1 82 ? 5.310 3.403 5.786 1.00 88.44 82 ILE A CA 1
ATOM 634 C C . ILE A 1 82 ? 6.148 4.368 4.924 1.00 88.44 82 ILE A C 1
ATOM 636 O O . ILE A 1 82 ? 6.055 4.322 3.693 1.00 88.44 82 ILE A O 1
ATOM 640 N N . PRO A 1 83 ? 7.002 5.220 5.521 1.00 88.50 83 PRO A N 1
ATOM 641 C CA . PRO A 1 83 ? 7.996 5.993 4.780 1.00 88.50 83 PRO A CA 1
ATOM 642 C C . PRO A 1 83 ? 9.006 5.078 4.088 1.00 88.50 83 PRO A C 1
ATOM 644 O O . PRO A 1 83 ? 9.590 4.198 4.721 1.00 88.50 83 PRO A O 1
ATOM 647 N N . VAL A 1 84 ? 9.272 5.292 2.795 1.00 87.62 84 VAL A N 1
ATOM 648 C CA . VAL A 1 84 ? 10.215 4.443 2.040 1.00 87.62 84 VAL A CA 1
ATOM 649 C C . VAL A 1 84 ? 11.651 4.553 2.575 1.00 87.62 84 VAL A C 1
ATOM 651 O O . VAL A 1 84 ? 12.421 3.604 2.450 1.00 87.62 84 VAL A O 1
ATOM 654 N N . ARG A 1 85 ? 12.006 5.660 3.245 1.00 82.56 85 ARG A N 1
ATOM 655 C CA . ARG A 1 85 ? 13.313 5.829 3.915 1.00 82.56 85 ARG A CA 1
ATOM 656 C C . ARG A 1 85 ? 13.526 4.866 5.088 1.00 82.56 85 ARG A C 1
ATOM 658 O O . ARG A 1 85 ? 14.659 4.496 5.373 1.00 82.56 85 ARG A O 1
ATOM 665 N N . GLU A 1 86 ? 12.441 4.459 5.743 1.00 82.25 86 GLU A N 1
ATOM 666 C CA . GLU A 1 86 ? 12.426 3.603 6.941 1.00 82.25 86 GLU A CA 1
ATOM 667 C C . GLU A 1 86 ? 11.877 2.195 6.633 1.00 82.25 86 GLU A C 1
ATOM 669 O O . GLU A 1 86 ? 11.623 1.382 7.524 1.00 82.25 86 GLU A O 1
ATOM 674 N N . LEU A 1 87 ? 11.687 1.890 5.347 1.00 86.44 87 LEU A N 1
ATOM 675 C CA . LEU A 1 87 ? 11.027 0.682 4.880 1.00 86.44 87 LEU A CA 1
ATOM 676 C C . LEU A 1 87 ? 11.849 -0.579 5.164 1.00 86.44 87 LEU A C 1
ATOM 678 O O . LEU A 1 87 ? 12.811 -0.910 4.470 1.00 86.44 87 LEU A O 1
ATOM 682 N N . ASN A 1 88 ? 11.378 -1.367 6.127 1.00 88.19 88 ASN A N 1
ATOM 683 C CA . ASN A 1 88 ? 11.848 -2.728 6.330 1.00 88.19 88 ASN A CA 1
ATOM 684 C C . ASN A 1 88 ? 11.089 -3.702 5.408 1.00 88.19 88 ASN A C 1
ATOM 686 O O . ASN A 1 88 ? 9.969 -4.129 5.703 1.00 88.19 88 ASN A O 1
ATOM 690 N N . ILE A 1 89 ? 11.728 -4.089 4.300 1.00 88.00 89 ILE A N 1
ATOM 691 C CA . ILE A 1 89 ? 11.193 -5.044 3.313 1.00 88.00 89 ILE A CA 1
ATOM 692 C C . ILE A 1 89 ? 10.781 -6.383 3.958 1.00 88.00 89 ILE A C 1
ATOM 694 O O . ILE A 1 89 ? 9.830 -7.015 3.498 1.00 88.00 89 ILE A O 1
ATOM 698 N N . THR A 1 90 ? 11.440 -6.820 5.037 1.00 88.81 90 THR A N 1
ATOM 699 C CA . THR A 1 90 ? 11.093 -8.063 5.748 1.00 88.81 90 THR A CA 1
ATOM 700 C C . THR A 1 90 ? 9.748 -7.958 6.468 1.00 88.81 90 THR A C 1
ATOM 702 O O . THR A 1 90 ? 8.968 -8.906 6.414 1.00 88.81 90 THR A O 1
ATOM 705 N N . LEU A 1 91 ? 9.418 -6.800 7.055 1.00 85.25 91 LEU A N 1
ATOM 706 C CA . LEU A 1 91 ? 8.100 -6.577 7.669 1.00 85.25 91 LEU A CA 1
ATOM 707 C C . LEU A 1 91 ? 6.987 -6.562 6.613 1.00 85.25 91 LEU A C 1
ATOM 709 O O . LEU A 1 91 ? 5.937 -7.167 6.811 1.00 85.25 91 LEU A O 1
ATOM 713 N N . VAL A 1 92 ? 7.222 -5.943 5.450 1.00 88.25 92 VAL A N 1
ATOM 714 C CA . VAL A 1 92 ? 6.241 -5.949 4.347 1.00 88.25 92 VAL A CA 1
ATOM 715 C C . VAL A 1 92 ? 6.048 -7.352 3.765 1.00 88.25 92 VAL A C 1
ATOM 717 O O . VAL A 1 92 ? 4.909 -7.749 3.508 1.00 88.25 92 VAL A O 1
ATOM 720 N N . LYS A 1 93 ? 7.125 -8.145 3.640 1.00 88.81 93 LYS A N 1
ATOM 721 C CA . LYS A 1 93 ? 7.031 -9.584 3.327 1.00 88.81 93 LYS A CA 1
ATOM 722 C C . LYS A 1 93 ? 6.154 -10.311 4.339 1.00 88.81 93 LYS A C 1
ATOM 724 O O . LYS A 1 93 ? 5.314 -11.100 3.926 1.00 88.81 93 LYS A O 1
ATOM 729 N N . GLU A 1 94 ? 6.317 -10.036 5.630 1.00 86.38 94 GLU A N 1
ATOM 730 C CA . GLU A 1 94 ? 5.521 -10.663 6.684 1.00 86.38 94 GLU A CA 1
ATOM 731 C C . GLU A 1 94 ? 4.028 -10.316 6.571 1.00 86.38 94 GLU A C 1
ATOM 733 O O . GLU A 1 94 ? 3.201 -11.228 6.559 1.00 86.38 94 GLU A O 1
ATOM 738 N N . PHE A 1 95 ? 3.676 -9.031 6.424 1.00 84.75 95 PHE A N 1
ATOM 739 C CA . PHE A 1 95 ? 2.284 -8.585 6.260 1.00 84.75 95 PHE A CA 1
ATOM 740 C C . PHE A 1 95 ? 1.582 -9.291 5.089 1.00 84.75 95 PHE A C 1
ATOM 742 O O . PHE A 1 95 ? 0.485 -9.830 5.256 1.00 84.75 95 PHE A O 1
ATOM 749 N N . ILE A 1 96 ? 2.246 -9.335 3.930 1.00 87.00 96 ILE A N 1
ATOM 750 C CA . ILE A 1 96 ? 1.715 -9.926 2.697 1.00 87.00 96 ILE A CA 1
ATOM 751 C C . ILE A 1 96 ? 1.671 -11.459 2.780 1.00 87.00 96 ILE A C 1
ATOM 753 O O . ILE A 1 96 ? 0.640 -12.061 2.483 1.00 87.00 96 ILE A O 1
ATOM 757 N N . ALA A 1 97 ? 2.763 -12.110 3.195 1.00 85.31 97 ALA A N 1
ATOM 758 C CA . ALA A 1 97 ? 2.865 -13.571 3.206 1.00 85.31 97 ALA A CA 1
ATOM 759 C C . ALA A 1 97 ? 1.955 -14.214 4.261 1.00 85.31 97 ALA A C 1
ATOM 761 O O . ALA A 1 97 ? 1.335 -15.239 3.985 1.00 85.31 97 ALA A O 1
ATOM 762 N N . GLN A 1 98 ? 1.821 -13.595 5.440 1.00 82.00 98 GLN A N 1
ATOM 763 C CA . GLN A 1 98 ? 0.861 -14.028 6.461 1.00 82.00 98 GLN A CA 1
ATOM 764 C C . GLN A 1 98 ? -0.579 -13.584 6.148 1.00 82.00 98 GLN A C 1
ATOM 766 O O . GLN A 1 98 ? -1.488 -13.937 6.894 1.00 82.00 98 GLN A O 1
ATOM 771 N N . ARG A 1 99 ? -0.795 -12.814 5.066 1.00 78.12 99 ARG A N 1
ATOM 772 C CA . ARG A 1 99 ? -2.087 -12.229 4.673 1.00 78.12 99 ARG A CA 1
ATOM 773 C C . ARG A 1 99 ? -2.797 -11.556 5.851 1.00 78.12 99 ARG A C 1
ATOM 775 O O . ARG A 1 99 ? -3.989 -11.784 6.065 1.00 78.12 99 ARG A O 1
ATOM 782 N N . LYS A 1 100 ? -2.061 -10.760 6.639 1.00 81.12 100 LYS A N 1
ATOM 783 C CA . LYS A 1 100 ? -2.649 -10.078 7.803 1.00 81.12 100 LYS A CA 1
ATOM 784 C C . LYS A 1 100 ? -3.831 -9.223 7.322 1.00 81.12 100 LYS A C 1
ATOM 786 O O . LYS A 1 100 ? -3.706 -8.577 6.279 1.00 81.12 100 LYS A O 1
ATOM 791 N N . PRO A 1 101 ? -4.9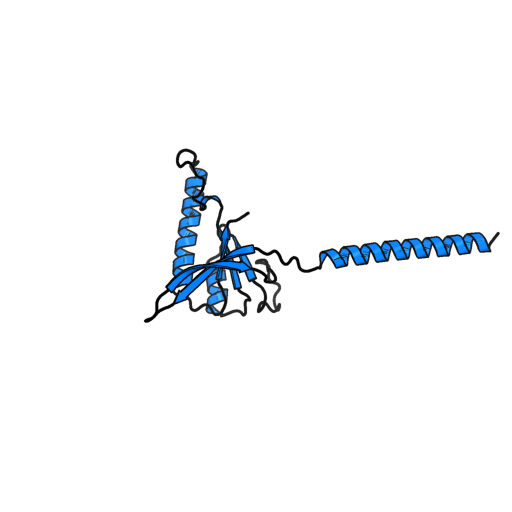73 -9.223 8.026 1.00 81.69 101 PRO A N 1
ATOM 792 C CA . PRO A 1 101 ? -6.123 -8.440 7.607 1.00 81.69 101 PRO A CA 1
ATOM 793 C C . PRO A 1 101 ? -5.803 -6.957 7.813 1.00 81.69 101 PRO A C 1
ATOM 795 O O . P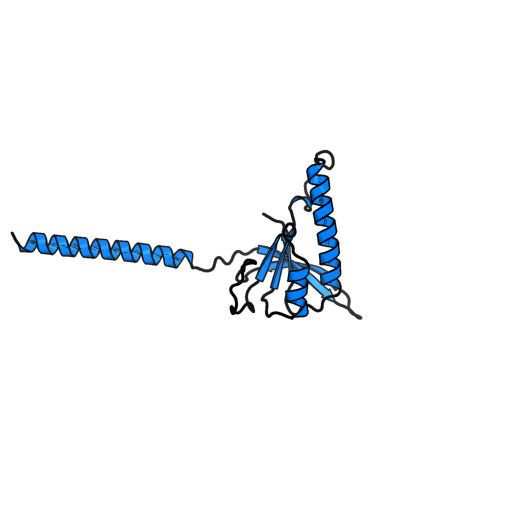RO A 1 101 ? -5.753 -6.482 8.942 1.00 81.69 101 PRO A O 1
ATOM 798 N N . LEU A 1 102 ? -5.527 -6.250 6.717 1.00 85.62 102 LEU A N 1
ATOM 799 C CA . LEU A 1 102 ? -5.205 -4.824 6.682 1.00 85.62 102 LEU A CA 1
ATOM 800 C C . LEU A 1 102 ? -6.224 -4.095 5.799 1.00 85.62 102 LEU A C 1
ATOM 802 O O . LEU A 1 102 ? -6.616 -4.619 4.756 1.00 85.62 102 LEU A O 1
ATOM 806 N N . GLY A 1 103 ? -6.589 -2.865 6.164 1.00 82.50 103 GLY A N 1
ATOM 807 C CA . GLY A 1 103 ? -7.369 -1.978 5.292 1.00 82.50 103 GLY A CA 1
ATOM 808 C C . GLY A 1 103 ? -6.584 -1.526 4.052 1.00 82.50 103 GLY A C 1
ATOM 809 O O . GLY A 1 103 ? -7.169 -1.259 3.003 1.00 82.50 103 GLY A O 1
ATOM 810 N N . GLY A 1 104 ? -5.253 -1.487 4.154 1.00 88.19 104 GLY A N 1
ATOM 811 C CA . GLY A 1 104 ? -4.335 -1.277 3.036 1.00 88.19 104 GLY A CA 1
ATOM 812 C C . GLY A 1 104 ? -2.908 -0.956 3.484 1.00 88.19 104 GLY A C 1
ATOM 813 O O . GLY A 1 104 ? -2.611 -0.894 4.678 1.00 88.19 104 GLY A O 1
ATOM 814 N N . LEU A 1 105 ? -2.029 -0.715 2.512 1.00 89.75 105 LEU A N 1
ATOM 815 C CA . LEU A 1 105 ? -0.678 -0.181 2.730 1.00 89.75 105 LEU A CA 1
ATOM 816 C C . LEU A 1 105 ? -0.538 1.166 2.021 1.00 89.75 105 LEU A C 1
ATOM 818 O O . LEU A 1 105 ? -0.952 1.276 0.870 1.00 89.75 105 LEU A O 1
ATOM 822 N N . LEU A 1 106 ? 0.083 2.156 2.662 1.00 90.94 106 LEU A N 1
ATOM 823 C CA . LEU A 1 106 ? 0.467 3.426 2.043 1.00 90.94 106 LEU A CA 1
ATOM 824 C C . LEU A 1 106 ? 1.981 3.619 2.162 1.00 90.94 106 LEU A C 1
ATOM 826 O O . LEU A 1 106 ? 2.506 3.763 3.263 1.00 90.94 106 LEU A O 1
ATOM 830 N N . PHE A 1 107 ? 2.676 3.659 1.028 1.00 91.56 107 PHE A N 1
ATOM 831 C CA . PHE A 1 107 ? 4.100 3.980 0.969 1.00 91.56 107 PHE A CA 1
ATOM 832 C C . PHE A 1 107 ? 4.304 5.477 0.714 1.00 91.56 107 PHE A C 1
ATOM 834 O O . PHE A 1 107 ? 3.824 6.002 -0.294 1.00 91.56 107 PHE A O 1
ATOM 841 N N . LEU A 1 108 ? 5.035 6.157 1.602 1.00 89.44 108 LEU A N 1
ATOM 842 C CA . LEU A 1 108 ? 5.407 7.561 1.402 1.00 89.44 108 LEU A CA 1
ATOM 843 C C . LEU A 1 108 ? 6.750 7.651 0.669 1.00 89.44 108 LEU A C 1
ATOM 845 O O . LEU A 1 108 ? 7.776 7.153 1.137 1.00 89.44 108 LEU A O 1
ATOM 849 N N . LEU A 1 109 ? 6.717 8.265 -0.510 1.00 89.00 109 LEU A N 1
ATOM 850 C CA . LEU A 1 109 ? 7.841 8.478 -1.411 1.00 89.00 109 LEU A CA 1
ATOM 851 C C . LEU A 1 109 ? 8.555 9.795 -1.062 1.00 89.00 109 LEU A C 1
ATOM 853 O O . LEU A 1 109 ? 7.910 10.843 -1.031 1.00 89.00 109 LEU A O 1
ATOM 857 N N . PRO A 1 110 ? 9.886 9.795 -0.882 1.00 85.75 110 PRO A N 1
ATOM 858 C CA . PRO A 1 110 ? 10.637 11.022 -0.642 1.00 85.75 110 PRO A CA 1
ATOM 859 C C . PRO A 1 110 ? 10.449 12.079 -1.732 1.00 85.75 110 PRO A C 1
ATOM 861 O O . PRO A 1 110 ? 10.582 11.772 -2.917 1.00 85.75 110 PRO A O 1
ATOM 864 N N . GLN A 1 111 ? 10.255 13.347 -1.345 1.00 82.00 111 GLN A N 1
ATOM 865 C CA . GLN A 1 111 ? 10.094 14.471 -2.289 1.00 82.00 111 GLN A CA 1
ATOM 866 C C . GLN A 1 111 ? 11.245 14.600 -3.305 1.00 82.00 111 GLN A C 1
ATOM 868 O O . GLN A 1 111 ? 11.048 15.097 -4.408 1.00 82.00 111 GLN A O 1
ATOM 873 N N . MET A 1 112 ? 12.447 14.100 -2.988 1.00 75.75 112 MET A N 1
ATOM 874 C CA . MET A 1 112 ? 13.585 14.040 -3.923 1.00 75.75 112 MET A CA 1
ATOM 875 C C . MET A 1 112 ? 13.366 13.137 -5.155 1.00 75.75 112 MET A C 1
ATOM 877 O O . MET A 1 112 ? 14.200 13.130 -6.063 1.00 75.75 112 MET A O 1
ATOM 881 N N . LEU A 1 113 ? 12.285 12.352 -5.163 1.00 76.88 113 LEU A N 1
ATOM 882 C CA . LEU A 1 113 ? 11.824 11.542 -6.290 1.00 76.88 113 LEU A CA 1
ATOM 883 C C . LEU A 1 113 ? 10.752 12.252 -7.125 1.00 76.88 113 LEU A C 1
ATOM 885 O O . LEU A 1 113 ? 10.439 11.769 -8.210 1.00 76.88 113 LEU A O 1
ATOM 889 N N . ASN A 1 114 ? 10.194 13.372 -6.652 1.00 75.62 114 ASN A N 1
ATOM 890 C CA . ASN A 1 114 ? 9.337 14.197 -7.489 1.00 75.62 114 ASN A CA 1
ATOM 891 C C . ASN A 1 114 ? 10.219 14.954 -8.500 1.00 75.62 114 ASN A C 1
ATOM 893 O O . ASN A 1 114 ? 11.090 15.746 -8.133 1.00 75.62 114 ASN A O 1
ATOM 897 N N . PHE A 1 115 ? 10.010 14.669 -9.785 1.00 65.88 115 PHE A N 1
ATOM 898 C CA . PHE A 1 115 ? 10.785 15.231 -10.892 1.00 65.88 115 PHE A CA 1
ATOM 899 C C . PHE A 1 115 ? 10.305 16.619 -11.332 1.00 65.88 115 PHE A C 1
ATOM 901 O O . PHE A 1 115 ? 11.003 17.277 -12.097 1.00 65.88 115 PHE A O 1
ATOM 908 N N . GLU A 1 116 ? 9.144 17.072 -10.857 1.00 63.72 116 GLU A N 1
ATOM 909 C CA . GLU A 1 116 ? 8.396 18.192 -11.441 1.00 63.72 116 GLU A CA 1
ATOM 910 C C . GLU A 1 116 ? 9.110 19.558 -11.358 1.00 63.72 116 GLU A C 1
ATOM 912 O O . GLU A 1 116 ? 8.800 20.443 -12.145 1.00 63.72 116 GLU A O 1
ATOM 917 N N . ASN A 1 117 ? 10.093 19.732 -10.458 1.00 54.12 117 ASN A N 1
ATOM 918 C CA . ASN A 1 117 ? 10.780 21.018 -10.233 1.00 54.12 117 ASN A CA 1
ATOM 919 C C . ASN A 1 117 ? 12.291 20.917 -9.883 1.00 54.12 117 ASN A C 1
ATOM 921 O O . ASN A 1 117 ? 12.820 21.797 -9.202 1.00 54.12 117 ASN A O 1
ATOM 925 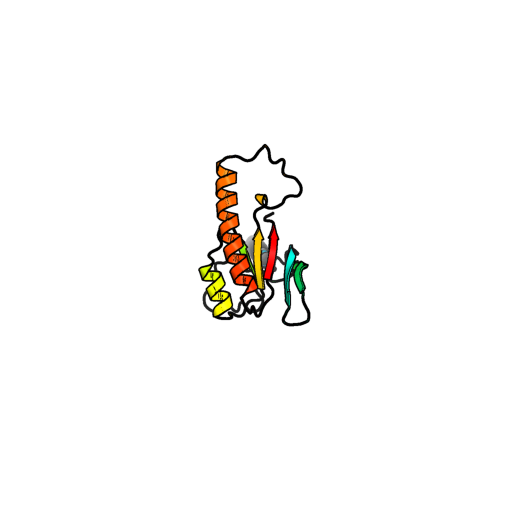N N . ARG A 1 118 ? 13.020 19.858 -10.284 1.00 60.03 118 ARG A N 1
ATOM 926 C CA . ARG A 1 118 ? 14.460 19.713 -9.938 1.00 60.03 118 ARG A CA 1
ATOM 927 C C . ARG A 1 118 ? 15.421 20.112 -11.061 1.00 60.03 118 ARG A C 1
ATOM 929 O O . ARG A 1 118 ? 15.560 19.404 -12.054 1.00 60.03 118 ARG A O 1
ATOM 936 N N . ASP A 1 119 ? 16.184 21.175 -10.813 1.00 63.31 119 ASP A N 1
ATOM 937 C CA . ASP A 1 119 ? 17.387 21.527 -11.573 1.00 63.31 119 ASP A CA 1
ATOM 938 C C . ASP A 1 119 ? 18.512 20.504 -11.267 1.00 63.31 119 ASP A C 1
ATOM 940 O O . ASP A 1 119 ? 18.939 20.393 -10.108 1.00 63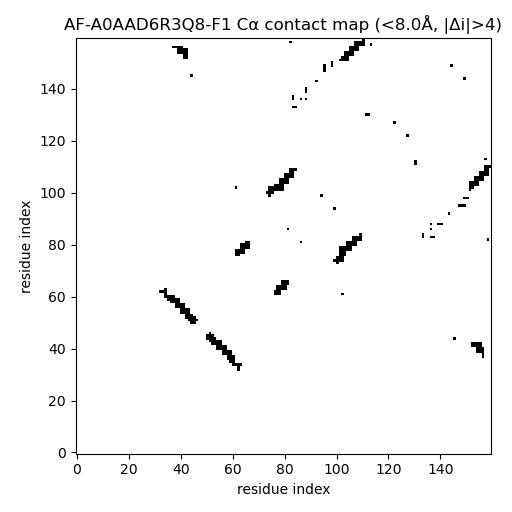.31 119 ASP A O 1
ATOM 944 N N . PRO A 1 120 ? 18.985 19.709 -12.251 1.00 61.53 120 PRO A N 1
ATOM 945 C CA . PRO A 1 120 ? 19.894 18.581 -12.012 1.00 61.53 120 PRO A CA 1
ATOM 946 C C . PRO A 1 120 ? 21.284 19.001 -11.513 1.00 61.53 120 PRO A C 1
ATOM 948 O O . PRO A 1 120 ? 22.051 18.165 -11.035 1.00 61.53 120 PRO A O 1
ATOM 951 N N . THR A 1 121 ? 21.609 20.288 -11.614 1.00 61.78 121 THR A N 1
ATOM 952 C CA . THR A 1 121 ? 22.935 20.853 -11.338 1.00 61.78 121 THR A CA 1
ATOM 953 C C . THR A 1 121 ? 23.215 21.080 -9.842 1.00 61.78 121 THR A C 1
ATOM 955 O O . THR A 1 121 ? 24.349 21.365 -9.464 1.00 61.78 121 THR A O 1
ATOM 958 N N . SER A 1 122 ? 22.200 20.922 -8.983 1.00 66.06 122 SER A N 1
ATOM 959 C CA . SER A 1 122 ? 22.221 21.350 -7.571 1.00 66.06 122 SER A CA 1
ATOM 960 C C . SER A 1 122 ? 22.320 20.210 -6.536 1.00 66.06 122 SER A C 1
ATOM 962 O O . SER A 1 122 ? 22.243 20.461 -5.331 1.00 66.06 122 SER A O 1
ATOM 964 N N . GLU A 1 123 ? 22.456 18.944 -6.951 1.00 69.75 123 GLU A N 1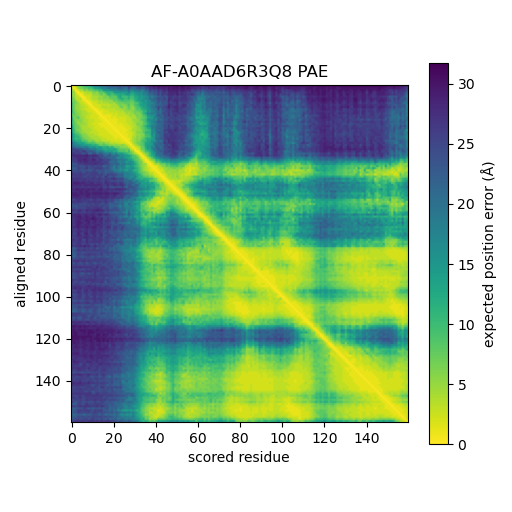
ATOM 965 C CA . GLU A 1 123 ? 22.442 17.804 -6.016 1.00 69.75 123 GLU A CA 1
ATOM 966 C C . GLU A 1 123 ? 23.790 17.607 -5.295 1.00 69.75 123 GLU A C 1
ATOM 968 O O . GLU A 1 123 ? 24.826 17.357 -5.911 1.00 69.75 123 GLU A O 1
ATOM 973 N N . SER A 1 124 ? 23.783 17.658 -3.957 1.00 74.44 124 SER A N 1
ATOM 974 C CA . SER A 1 124 ? 24.989 17.389 -3.162 1.00 74.44 124 SER A CA 1
ATOM 975 C C . SER A 1 124 ? 25.369 15.901 -3.176 1.00 74.44 124 SER A C 1
ATOM 977 O O . SER A 1 124 ? 24.517 15.018 -3.289 1.00 74.44 124 SER A O 1
ATOM 979 N N . LYS A 1 125 ? 26.658 15.591 -2.970 1.00 75.38 125 LYS A N 1
ATOM 980 C CA . LYS A 1 125 ? 27.165 14.202 -2.922 1.00 75.38 125 LYS A CA 1
ATOM 981 C C . LYS A 1 125 ? 26.431 13.319 -1.895 1.00 75.38 125 LYS A C 1
ATOM 983 O O . LYS A 1 125 ? 26.271 12.123 -2.129 1.00 75.38 125 LYS A O 1
ATOM 988 N N . TYR A 1 126 ? 25.955 13.910 -0.795 1.00 72.62 126 TYR A N 1
ATOM 989 C CA . TYR A 1 126 ? 25.121 13.232 0.203 1.00 72.62 126 TYR A CA 1
ATOM 990 C C . TYR A 1 126 ? 23.722 12.903 -0.338 1.00 72.62 126 TYR A C 1
ATOM 992 O O . TYR A 1 126 ? 23.309 11.748 -0.247 1.00 72.62 126 TYR A O 1
ATOM 1000 N N . GLN A 1 127 ? 23.041 13.860 -0.984 1.00 72.88 127 GLN A N 1
ATOM 1001 C CA . GLN A 1 127 ? 21.743 13.611 -1.628 1.00 72.88 127 GLN A CA 1
ATOM 1002 C C . GLN A 1 127 ? 21.844 12.524 -2.706 1.00 72.88 127 GLN A C 1
ATOM 1004 O O . GLN A 1 127 ? 20.976 11.664 -2.786 1.00 72.88 127 GLN A O 1
ATOM 1009 N N . ILE A 1 128 ? 22.923 12.506 -3.498 1.00 75.75 128 ILE A N 1
ATOM 1010 C CA . ILE A 1 128 ? 23.158 11.466 -4.515 1.00 75.75 128 ILE A CA 1
ATOM 1011 C C . ILE A 1 128 ? 23.268 10.073 -3.869 1.00 75.75 128 ILE A C 1
ATOM 1013 O O . ILE A 1 128 ? 22.733 9.099 -4.405 1.00 75.75 128 ILE A O 1
ATOM 1017 N N . HIS A 1 129 ? 23.931 9.962 -2.713 1.00 78.94 129 HIS A N 1
ATOM 1018 C CA . HIS A 1 129 ? 24.061 8.697 -1.986 1.00 78.94 129 HIS A CA 1
ATOM 1019 C C . HIS A 1 129 ? 22.726 8.232 -1.382 1.00 78.94 129 HIS A C 1
ATOM 1021 O O . HIS A 1 129 ? 22.341 7.081 -1.579 1.00 78.94 129 HIS A O 1
ATOM 1027 N N . GLU A 1 130 ? 21.993 9.123 -0.706 1.00 79.44 130 GLU A N 1
ATOM 1028 C CA . GLU A 1 130 ? 20.665 8.831 -0.142 1.00 79.44 130 GLU A CA 1
ATOM 1029 C C . GLU A 1 130 ? 19.675 8.422 -1.245 1.00 79.44 130 GLU A C 1
ATOM 1031 O O . GLU A 1 130 ? 19.064 7.360 -1.178 1.00 79.44 130 GLU A O 1
ATOM 1036 N N . LYS A 1 131 ? 19.622 9.182 -2.345 1.00 81.19 131 LYS A N 1
ATOM 1037 C CA . LYS A 1 131 ? 18.812 8.886 -3.537 1.00 81.19 131 LYS A CA 1
ATOM 1038 C C . LYS A 1 131 ? 19.162 7.530 -4.159 1.00 81.19 131 LYS A C 1
ATOM 1040 O O . LYS A 1 131 ? 18.271 6.848 -4.664 1.00 81.19 131 LYS A O 1
ATOM 1045 N N . LYS A 1 132 ? 20.431 7.102 -4.118 1.00 83.38 132 LYS A N 1
ATOM 1046 C CA . LYS A 1 132 ? 20.853 5.765 -4.573 1.00 83.38 132 LYS A CA 1
ATOM 1047 C C . LYS A 1 132 ? 20.387 4.658 -3.619 1.00 83.38 132 LYS A C 1
ATOM 1049 O O . LYS A 1 132 ? 19.907 3.635 -4.098 1.00 83.38 132 LYS A O 1
ATOM 1054 N N . LEU A 1 133 ? 20.484 4.867 -2.304 1.00 83.00 133 LEU A N 1
ATOM 1055 C CA . LEU A 1 133 ? 19.973 3.929 -1.298 1.00 83.00 133 LEU A CA 1
ATOM 1056 C C . LEU A 1 133 ? 18.455 3.731 -1.462 1.00 83.00 133 LEU A C 1
ATOM 1058 O O . LEU A 1 133 ? 17.996 2.605 -1.635 1.00 83.00 133 LEU A O 1
ATOM 1062 N N . THR A 1 134 ? 17.701 4.832 -1.520 1.00 85.38 134 THR A N 1
ATOM 1063 C CA . THR A 1 134 ? 16.243 4.845 -1.717 1.00 85.38 134 THR A CA 1
ATOM 1064 C C . THR A 1 134 ? 15.836 4.144 -3.014 1.00 85.38 134 THR A C 1
ATOM 1066 O O . THR A 1 134 ? 14.882 3.371 -3.023 1.00 85.38 134 THR A O 1
ATOM 1069 N N . LYS A 1 135 ? 16.580 4.345 -4.113 1.00 86.38 135 LYS A N 1
ATOM 1070 C CA . LYS A 1 135 ? 16.340 3.632 -5.380 1.00 86.38 135 LYS A CA 1
ATOM 1071 C C . LYS A 1 135 ? 16.503 2.116 -5.254 1.00 86.38 135 LYS A C 1
ATOM 1073 O O . LYS A 1 135 ? 15.679 1.392 -5.799 1.00 86.38 135 LYS A O 1
ATOM 1078 N N . ASN A 1 136 ? 17.515 1.631 -4.533 1.00 88.69 136 ASN A N 1
ATOM 1079 C CA . ASN A 1 136 ? 17.688 0.190 -4.320 1.00 88.69 136 ASN A CA 1
ATOM 1080 C C . ASN A 1 136 ? 16.503 -0.402 -3.536 1.00 88.69 136 ASN A C 1
ATOM 1082 O O . ASN A 1 136 ? 15.957 -1.428 -3.932 1.00 88.69 136 ASN A O 1
ATOM 1086 N N . VAL A 1 137 ? 16.067 0.284 -2.473 1.00 89.50 137 VAL A N 1
ATOM 1087 C CA . VAL A 1 137 ? 14.899 -0.107 -1.663 1.00 89.50 137 VAL A CA 1
ATOM 1088 C C . VAL A 1 137 ? 13.615 -0.124 -2.504 1.00 89.50 137 VAL A C 1
ATOM 1090 O O . VAL A 1 137 ? 12.822 -1.058 -2.394 1.00 89.50 137 VAL A O 1
ATOM 1093 N N . LEU A 1 138 ? 13.428 0.856 -3.394 1.00 89.31 138 LEU A N 1
ATOM 1094 C CA . LEU A 1 138 ? 12.292 0.893 -4.320 1.00 89.31 138 LEU A CA 1
ATOM 1095 C C . LEU A 1 138 ? 12.295 -0.264 -5.321 1.00 89.31 138 LEU A C 1
ATOM 1097 O O . LEU A 1 138 ? 11.237 -0.836 -5.551 1.00 89.31 138 LEU A O 1
ATOM 1101 N N . VAL A 1 139 ? 13.450 -0.649 -5.872 1.00 90.25 139 VAL A N 1
ATOM 1102 C CA . VAL A 1 139 ? 13.556 -1.807 -6.782 1.00 90.25 139 VAL A CA 1
ATOM 1103 C C . VAL A 1 139 ? 13.216 -3.118 -6.060 1.00 90.25 139 VAL A C 1
ATOM 1105 O O . VAL A 1 139 ? 12.557 -3.991 -6.629 1.00 90.25 139 VAL A O 1
ATOM 1108 N N . GLU A 1 140 ? 13.614 -3.270 -4.792 1.00 91.62 140 GLU A N 1
ATOM 1109 C CA . GLU A 1 140 ? 13.199 -4.423 -3.982 1.00 91.62 140 GLU A CA 1
ATOM 1110 C C . GLU A 1 140 ? 11.698 -4.416 -3.671 1.00 91.62 140 GLU A C 1
ATOM 1112 O O . GLU A 1 140 ? 11.055 -5.465 -3.771 1.00 91.62 140 GLU A O 1
ATOM 1117 N N . LEU A 1 141 ? 11.132 -3.251 -3.334 1.00 90.69 141 LEU A N 1
ATOM 1118 C CA . LEU A 1 141 ? 9.699 -3.084 -3.094 1.00 90.69 141 LEU A CA 1
ATOM 1119 C C . LEU A 1 141 ? 8.879 -3.370 -4.359 1.00 90.69 141 LEU A C 1
ATOM 1121 O O . LEU A 1 141 ? 7.925 -4.136 -4.301 1.00 90.69 141 LEU A O 1
ATOM 1125 N N . GLU A 1 142 ? 9.261 -2.805 -5.503 1.00 89.12 142 GLU A N 1
ATOM 1126 C CA . GLU A 1 142 ? 8.627 -3.033 -6.805 1.00 89.12 142 GLU A CA 1
ATOM 1127 C C . GLU A 1 142 ? 8.611 -4.526 -7.145 1.00 89.12 142 GLU A C 1
ATOM 1129 O O . GLU A 1 142 ? 7.548 -5.105 -7.384 1.00 89.12 142 GLU A O 1
ATOM 1134 N N . ARG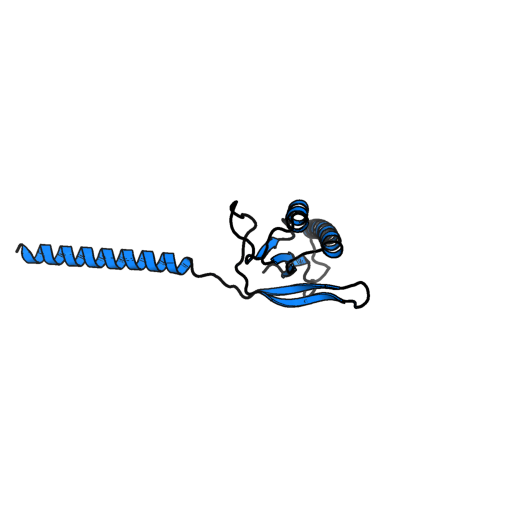 A 1 143 ? 9.779 -5.182 -7.078 1.00 90.12 143 ARG A N 1
ATOM 1135 C CA . ARG A 1 143 ? 9.895 -6.621 -7.339 1.00 90.12 143 ARG A CA 1
ATOM 1136 C C . ARG A 1 143 ? 9.017 -7.439 -6.396 1.00 90.12 143 ARG A C 1
ATOM 1138 O O . ARG A 1 143 ? 8.420 -8.420 -6.834 1.00 90.12 143 ARG A O 1
ATOM 1145 N N . LEU A 1 144 ? 8.940 -7.061 -5.123 1.00 89.75 144 LEU A N 1
ATOM 1146 C CA . LEU A 1 144 ? 8.068 -7.706 -4.149 1.00 89.75 144 LEU A CA 1
ATOM 1147 C C . LEU A 1 144 ? 6.586 -7.521 -4.503 1.00 89.75 144 LEU A C 1
ATOM 1149 O O . LEU A 1 144 ? 5.857 -8.508 -4.533 1.00 89.75 144 LEU A O 1
ATOM 1153 N N . LEU A 1 145 ? 6.148 -6.295 -4.793 1.00 88.75 145 LEU A N 1
ATOM 1154 C CA . LEU A 1 145 ? 4.745 -5.990 -5.070 1.00 88.75 145 LEU A CA 1
ATOM 1155 C C . LEU A 1 145 ? 4.256 -6.671 -6.356 1.00 88.75 145 LEU A C 1
ATOM 1157 O O . LEU A 1 145 ? 3.174 -7.246 -6.340 1.00 88.75 145 LEU A O 1
ATOM 1161 N N . ILE A 1 146 ? 5.052 -6.673 -7.434 1.00 85.00 146 ILE A N 1
ATOM 1162 C CA . ILE A 1 146 ? 4.687 -7.287 -8.729 1.00 85.00 146 ILE A CA 1
ATOM 1163 C C . ILE A 1 146 ? 4.409 -8.794 -8.609 1.00 85.00 146 ILE A C 1
ATOM 1165 O O . ILE A 1 146 ? 3.512 -9.306 -9.272 1.00 85.00 146 ILE A O 1
ATOM 1169 N N . HIS A 1 147 ? 5.164 -9.511 -7.772 1.00 83.56 147 HIS A N 1
ATOM 1170 C CA . HIS A 1 147 ? 5.056 -10.972 -7.640 1.00 83.56 147 HIS A CA 1
ATOM 1171 C C . HIS A 1 147 ? 4.178 -11.414 -6.456 1.00 83.56 147 HIS A C 1
ATOM 1173 O O . HIS A 1 147 ? 4.001 -12.613 -6.228 1.00 83.56 147 HIS A O 1
ATOM 1179 N N . ALA A 1 148 ? 3.648 -10.469 -5.677 1.00 83.88 148 ALA A N 1
ATOM 1180 C CA . ALA A 1 148 ? 2.819 -10.742 -4.514 1.00 83.88 148 ALA A CA 1
ATOM 1181 C C . ALA A 1 148 ? 1.328 -10.776 -4.871 1.00 83.88 148 ALA A C 1
ATOM 118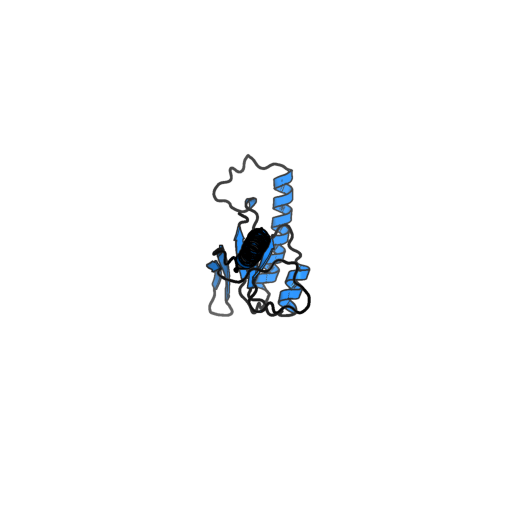3 O O . ALA A 1 148 ? 0.804 -9.859 -5.494 1.00 83.88 148 ALA A O 1
ATOM 1184 N N . ASN A 1 149 ? 0.613 -11.787 -4.373 1.00 83.94 149 ASN A N 1
ATOM 1185 C CA . ASN A 1 149 ? -0.848 -11.769 -4.331 1.00 83.94 149 ASN A CA 1
ATOM 1186 C C . ASN A 1 149 ? -1.295 -11.051 -3.047 1.00 83.94 149 ASN A C 1
ATOM 1188 O O . ASN A 1 149 ? -1.241 -11.634 -1.960 1.00 83.94 149 ASN A O 1
ATOM 1192 N N . ILE A 1 150 ? -1.670 -9.776 -3.176 1.00 87.06 150 ILE A N 1
ATOM 1193 C CA . ILE A 1 150 ? -1.978 -8.882 -2.054 1.00 87.06 150 ILE A CA 1
ATOM 1194 C C . ILE A 1 150 ? -3.508 -8.757 -1.903 1.00 87.06 150 ILE A C 1
ATOM 1196 O O . ILE A 1 150 ? -4.164 -8.279 -2.828 1.00 87.06 150 ILE A O 1
ATOM 1200 N N . PRO A 1 151 ? -4.106 -9.145 -0.758 1.00 82.44 151 PRO A N 1
ATOM 1201 C CA . PRO A 1 151 ? -5.565 -9.185 -0.593 1.00 82.44 151 PRO A CA 1
ATOM 1202 C C . PRO A 1 151 ? -6.208 -7.826 -0.248 1.00 82.44 151 PRO A C 1
ATOM 1204 O O . PRO A 1 151 ? -7.410 -7.762 -0.002 1.00 82.44 151 PRO A O 1
ATOM 1207 N N . TYR A 1 152 ? -5.426 -6.746 -0.211 1.00 86.50 152 TYR A N 1
ATOM 1208 C CA . TYR A 1 152 ? -5.832 -5.393 0.179 1.00 86.50 152 TYR A CA 1
ATOM 1209 C C . TYR A 1 152 ? -5.163 -4.347 -0.734 1.00 86.50 152 TYR A C 1
ATOM 1211 O O . TYR A 1 152 ? -4.137 -4.638 -1.356 1.00 86.50 152 TYR A O 1
ATOM 1219 N N . PRO A 1 153 ? -5.718 -3.127 -0.859 1.00 87.81 153 PRO A N 1
ATOM 1220 C CA . PRO A 1 153 ? -5.139 -2.100 -1.718 1.00 87.81 153 PRO A CA 1
ATOM 1221 C C . PRO A 1 153 ? -3.773 -1.612 -1.211 1.00 87.81 153 PRO A C 1
ATOM 1223 O O . PRO A 1 153 ? -3.532 -1.478 -0.009 1.00 87.81 153 PRO A O 1
ATOM 1226 N N . VAL A 1 154 ? -2.896 -1.298 -2.163 1.00 90.56 154 VAL A N 1
ATOM 1227 C CA . VAL A 1 154 ? -1.609 -0.632 -1.935 1.00 90.56 154 VAL A CA 1
ATOM 1228 C C . VAL A 1 154 ? -1.673 0.758 -2.558 1.00 90.56 154 VAL A C 1
ATOM 1230 O O . VAL A 1 154 ? -2.189 0.920 -3.665 1.00 90.56 154 VAL A O 1
ATOM 1233 N N . TYR A 1 155 ? -1.153 1.749 -1.848 1.00 90.69 155 TYR A N 1
ATOM 1234 C CA . TYR A 1 155 ? -1.193 3.163 -2.187 1.00 90.69 155 TYR A CA 1
ATOM 1235 C C . TYR A 1 155 ? 0.210 3.772 -2.108 1.00 90.69 155 TYR A C 1
ATOM 1237 O O . TYR A 1 155 ? 1.056 3.318 -1.336 1.00 90.69 155 TYR A O 1
ATOM 1245 N N . PHE A 1 156 ? 0.430 4.835 -2.874 1.00 90.31 156 PHE A N 1
ATOM 1246 C CA . PHE A 1 156 ? 1.640 5.649 -2.849 1.00 90.31 156 PHE A CA 1
ATOM 1247 C C . PHE A 1 156 ? 1.267 7.128 -2.758 1.00 90.31 156 PHE A C 1
ATOM 1249 O O . PHE A 1 156 ? 0.375 7.580 -3.471 1.00 90.31 156 PHE A O 1
ATOM 1256 N N . ALA A 1 157 ? 1.976 7.891 -1.936 1.00 88.44 157 ALA A N 1
ATOM 1257 C CA . ALA A 1 157 ? 1.926 9.353 -1.925 1.00 88.44 157 ALA A CA 1
ATOM 1258 C C . ALA A 1 157 ? 3.349 9.895 -1.805 1.00 88.44 157 ALA A C 1
ATOM 1260 O O . ALA A 1 157 ? 4.246 9.164 -1.388 1.00 88.44 157 ALA A O 1
ATOM 1261 N N . PHE A 1 158 ? 3.574 11.160 -2.152 1.00 86.25 158 PHE A N 1
ATOM 1262 C CA . PHE A 1 158 ? 4.817 11.825 -1.766 1.00 86.25 158 PHE A CA 1
ATOM 1263 C C . PHE A 1 158 ? 4.734 12.281 -0.304 1.00 86.25 158 PHE A C 1
ATOM 1265 O O . PHE A 1 158 ? 3.656 12.602 0.191 1.00 86.25 158 PHE A O 1
ATOM 1272 N N . GLU A 1 159 ? 5.873 12.288 0.388 1.00 83.00 159 GLU A N 1
ATOM 1273 C CA . GLU A 1 159 ? 6.026 12.974 1.676 1.00 83.00 159 GLU A CA 1
ATOM 1274 C C . GLU A 1 159 ? 5.638 14.460 1.506 1.00 83.00 159 GLU A C 1
ATOM 1276 O O . GLU A 1 159 ? 6.022 15.077 0.508 1.00 83.00 159 GLU A O 1
ATOM 1281 N N . GLY A 1 160 ? 4.865 15.016 2.445 1.00 68.81 160 GLY A N 1
ATOM 1282 C CA . GLY A 1 160 ? 4.448 16.430 2.468 1.00 68.81 160 GLY A CA 1
ATOM 1283 C C . GLY A 1 160 ? 5.487 17.347 3.101 1.00 68.81 160 GLY A C 1
ATOM 1284 O O . GLY A 1 160 ? 6.149 16.884 4.054 1.00 68.81 160 GLY A O 1
#